Protein AF-A0A1E8YF00-F1 (afdb_monomer_lite)

Structure (mmCIF, N/CA/C/O backbone):
data_AF-A0A1E8YF00-F1
#
_entry.id   AF-A0A1E8YF00-F1
#
loop_
_atom_site.group_PDB
_atom_site.id
_atom_site.type_symbol
_atom_site.label_atom_id
_atom_site.label_alt_id
_atom_site.label_comp_id
_atom_site.label_asym_id
_atom_site.label_entity_id
_atom_site.label_seq_id
_atom_site.pdbx_PDB_ins_code
_atom_site.Cartn_x
_atom_site.Cartn_y
_atom_site.Cartn_z
_atom_site.occupancy
_atom_site.B_iso_or_equiv
_atom_site.auth_seq_id
_atom_site.auth_comp_id
_atom_site.auth_asym_id
_atom_site.auth_atom_id
_atom_site.pdbx_PDB_model_num
ATOM 1 N N . MET A 1 1 ? 12.830 0.545 -8.029 1.00 44.69 1 MET A N 1
ATOM 2 C CA . MET A 1 1 ? 12.982 1.852 -7.337 1.00 44.69 1 MET A CA 1
ATOM 3 C C . MET A 1 1 ? 11.887 2.852 -7.719 1.00 44.69 1 MET A C 1
ATOM 5 O O . MET A 1 1 ? 11.334 3.465 -6.820 1.00 44.69 1 MET A O 1
ATOM 9 N N . VAL A 1 2 ? 11.492 2.951 -9.000 1.00 51.62 2 VAL A N 1
ATOM 10 C CA . VAL A 1 2 ? 10.302 3.723 -9.440 1.00 51.62 2 VAL A CA 1
ATOM 11 C C . VAL A 1 2 ? 8.989 3.210 -8.798 1.00 51.62 2 VAL A C 1
ATOM 13 O O . VAL A 1 2 ? 8.046 3.972 -8.609 1.00 51.62 2 VAL A O 1
ATOM 16 N N . ASN A 1 3 ? 8.958 1.943 -8.366 1.00 54.22 3 ASN A N 1
ATOM 17 C CA . ASN A 1 3 ? 7.747 1.255 -7.913 1.00 54.22 3 ASN A CA 1
ATOM 18 C C . ASN A 1 3 ? 7.234 1.611 -6.498 1.00 54.22 3 ASN A C 1
ATOM 20 O O . ASN A 1 3 ? 6.063 1.405 -6.211 1.00 54.22 3 ASN A O 1
ATOM 24 N N . LEU A 1 4 ? 8.053 2.196 -5.613 1.00 60.25 4 LEU A N 1
ATOM 25 C CA . LEU A 1 4 ? 7.628 2.495 -4.230 1.00 60.25 4 LEU A CA 1
ATOM 26 C C . LEU A 1 4 ? 6.755 3.755 -4.139 1.00 60.25 4 LEU A C 1
ATOM 28 O O . LEU A 1 4 ? 5.729 3.752 -3.468 1.00 60.25 4 LEU A O 1
ATOM 32 N N . ILE A 1 5 ? 7.112 4.825 -4.855 1.00 66.19 5 ILE A N 1
ATOM 33 C CA . ILE A 1 5 ? 6.303 6.058 -4.886 1.00 66.19 5 ILE A CA 1
ATOM 34 C C . ILE A 1 5 ? 4.948 5.770 -5.548 1.00 66.19 5 ILE A C 1
ATOM 36 O O . ILE A 1 5 ? 3.903 6.201 -5.064 1.00 66.19 5 ILE A O 1
ATOM 40 N N . ILE A 1 6 ? 4.969 4.969 -6.616 1.00 68.31 6 ILE A N 1
ATOM 41 C CA . ILE A 1 6 ? 3.776 4.524 -7.335 1.00 68.31 6 ILE A CA 1
ATOM 42 C C . ILE A 1 6 ? 2.938 3.580 -6.462 1.00 68.31 6 ILE A C 1
ATOM 44 O O . ILE A 1 6 ? 1.733 3.775 -6.370 1.00 68.31 6 ILE A O 1
ATOM 48 N N . GLY A 1 7 ? 3.551 2.633 -5.746 1.00 68.56 7 GLY A N 1
ATOM 49 C CA . GLY A 1 7 ? 2.855 1.734 -4.820 1.00 68.56 7 GLY A CA 1
ATOM 50 C C . GLY A 1 7 ? 2.149 2.468 -3.675 1.00 68.56 7 GLY A C 1
ATOM 51 O O . GLY A 1 7 ? 1.018 2.127 -3.329 1.00 68.56 7 GLY A O 1
ATOM 52 N N . GLY A 1 8 ? 2.760 3.528 -3.135 1.00 71.88 8 GLY A N 1
ATOM 53 C CA . GLY A 1 8 ? 2.138 4.377 -2.114 1.00 71.88 8 GLY A CA 1
ATOM 54 C C . G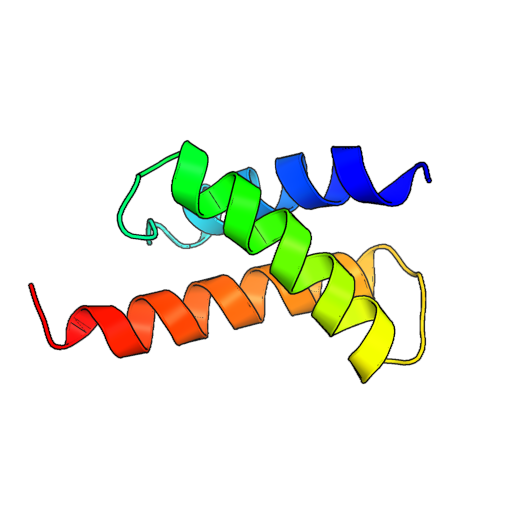LY A 1 8 ? 0.938 5.175 -2.639 1.00 71.88 8 GLY A C 1
ATOM 55 O O . GLY A 1 8 ? -0.115 5.195 -2.001 1.00 71.88 8 GLY A O 1
ATOM 56 N N . ILE A 1 9 ? 1.065 5.785 -3.824 1.00 78.75 9 ILE A N 1
ATOM 57 C CA . ILE A 1 9 ? -0.030 6.524 -4.477 1.00 78.75 9 ILE A CA 1
ATOM 58 C C . ILE A 1 9 ? -1.168 5.572 -4.864 1.00 78.75 9 ILE A C 1
ATOM 60 O O . ILE A 1 9 ? -2.331 5.885 -4.619 1.00 78.75 9 ILE A O 1
ATOM 64 N N . ILE A 1 10 ? -0.842 4.397 -5.412 1.00 77.19 10 ILE A N 1
ATOM 65 C CA . ILE A 1 10 ? -1.806 3.353 -5.770 1.00 77.19 10 ILE A CA 1
ATOM 66 C C . ILE A 1 10 ? -2.532 2.826 -4.537 1.00 77.19 10 ILE A C 1
ATOM 68 O O . ILE A 1 10 ? -3.741 2.655 -4.601 1.00 77.19 10 ILE A O 1
ATOM 72 N N . GLY A 1 11 ? -1.847 2.586 -3.416 1.00 73.75 11 G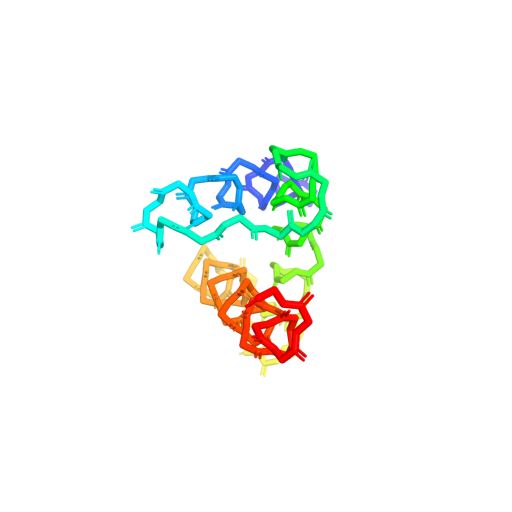LY A N 1
ATOM 73 C CA . GLY A 1 11 ? -2.505 2.131 -2.188 1.00 73.75 11 GLY A CA 1
ATOM 74 C C . GLY A 1 11 ? -3.467 3.150 -1.607 1.00 73.75 11 GLY A C 1
ATOM 75 O O . GLY A 1 11 ? -4.573 2.800 -1.199 1.00 73.75 11 GLY A O 1
ATOM 76 N N . TRP A 1 12 ? -3.082 4.427 -1.628 1.00 79.94 12 TRP A N 1
ATOM 77 C CA . TRP A 1 12 ? -3.990 5.503 -1.253 1.00 79.94 12 TRP A CA 1
ATOM 78 C C . TRP A 1 12 ? -5.211 5.573 -2.183 1.00 79.94 12 TRP A C 1
ATOM 80 O O . TRP A 1 12 ? -6.342 5.587 -1.698 1.00 79.94 12 TRP A O 1
ATOM 90 N N . LEU A 1 13 ? -4.995 5.533 -3.504 1.00 77.12 13 LEU A N 1
ATOM 91 C CA . LEU A 1 13 ? -6.065 5.491 -4.507 1.00 77.12 13 LEU A CA 1
ATOM 92 C C . LEU A 1 13 ? -6.954 4.257 -4.353 1.00 77.12 13 LEU A C 1
ATOM 94 O O . LEU A 1 13 ? -8.165 4.370 -4.475 1.00 77.12 13 LEU A O 1
ATOM 98 N N . ALA A 1 14 ? -6.383 3.093 -4.060 1.00 70.88 14 ALA A N 1
ATOM 99 C CA . ALA A 1 14 ? -7.120 1.856 -3.866 1.00 70.88 14 ALA A CA 1
ATOM 100 C C . ALA A 1 14 ? -8.025 1.944 -2.634 1.00 70.88 14 ALA A C 1
ATOM 102 O O . ALA A 1 14 ? -9.190 1.577 -2.732 1.00 70.88 14 ALA A O 1
ATOM 103 N N . GLY A 1 15 ? -7.550 2.496 -1.513 1.00 71.19 15 GLY A N 1
ATOM 104 C CA . GLY A 1 15 ? -8.396 2.731 -0.338 1.00 71.19 15 GLY A CA 1
ATOM 105 C C . GLY A 1 15 ? -9.548 3.700 -0.626 1.00 71.19 15 GLY A C 1
ATOM 106 O O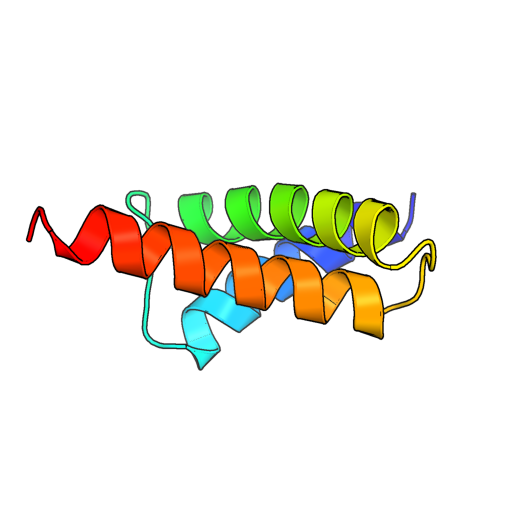 . GLY A 1 15 ? -10.690 3.437 -0.247 1.00 71.19 15 GLY A O 1
ATOM 107 N N . LEU A 1 16 ? -9.268 4.756 -1.400 1.00 74.69 16 LEU A N 1
ATOM 108 C CA . LEU A 1 16 ? -10.257 5.754 -1.813 1.00 74.69 16 LEU A CA 1
ATOM 109 C C . LEU A 1 16 ? -11.284 5.188 -2.816 1.00 74.69 16 LEU A C 1
ATOM 111 O O . LEU A 1 16 ? -12.472 5.474 -2.701 1.00 74.69 16 LEU A O 1
ATOM 115 N N . LEU A 1 17 ? -10.855 4.332 -3.750 1.00 72.44 17 LEU A N 1
ATOM 116 C CA . LEU A 1 17 ? -11.717 3.611 -4.699 1.00 72.44 17 LEU A CA 1
ATOM 117 C C . LEU A 1 17 ? -12.559 2.521 -4.021 1.00 72.44 17 LEU A C 1
ATOM 119 O O . LEU A 1 17 ? -13.702 2.295 -4.409 1.00 72.44 17 LEU A O 1
ATOM 123 N N . LEU A 1 18 ? -12.005 1.837 -3.017 1.00 69.44 18 LEU A N 1
ATOM 124 C CA . LEU A 1 18 ? -12.685 0.775 -2.270 1.00 69.44 18 LEU A CA 1
ATOM 125 C C . LEU A 1 18 ? -13.642 1.322 -1.199 1.00 69.44 18 LEU A C 1
ATOM 127 O O . LEU A 1 18 ? -14.381 0.536 -0.603 1.00 69.44 18 LEU A O 1
ATOM 131 N N . GLY A 1 19 ? -13.615 2.634 -0.920 1.00 67.06 19 GLY A N 1
ATOM 132 C CA . GLY A 1 19 ? -14.393 3.261 0.156 1.00 67.06 19 GLY A CA 1
ATOM 133 C C . GLY A 1 19 ? -14.120 2.640 1.532 1.00 67.06 19 GLY A C 1
ATOM 134 O O . GLY A 1 19 ? -14.980 2.665 2.412 1.00 67.06 19 GLY A O 1
ATOM 135 N N . LYS A 1 20 ? -12.955 2.003 1.693 1.00 66.88 20 LYS A N 1
ATOM 136 C CA . LYS A 1 20 ? -12.572 1.198 2.854 1.00 66.88 20 LYS A CA 1
ATOM 137 C C . LYS A 1 20 ? -11.162 1.586 3.259 1.00 66.88 20 LYS A C 1
ATOM 139 O O . LYS A 1 20 ? -10.188 1.121 2.674 1.00 66.88 20 LYS A O 1
ATOM 144 N N . ASP A 1 21 ? -11.086 2.395 4.305 1.00 68.25 21 ASP A N 1
ATOM 145 C CA . ASP A 1 21 ? -9.822 2.804 4.898 1.00 68.25 21 ASP A CA 1
ATOM 146 C C . ASP A 1 21 ? -9.334 1.784 5.928 1.00 68.25 21 ASP A C 1
ATOM 148 O O . ASP A 1 21 ? -10.106 1.145 6.653 1.00 68.25 21 ASP A O 1
ATOM 152 N N . ILE A 1 22 ? -8.019 1.629 5.990 1.00 68.81 22 ILE A N 1
ATOM 153 C CA . ILE A 1 22 ? -7.330 0.883 7.044 1.00 68.81 22 ILE A CA 1
ATOM 154 C C . ILE A 1 22 ? -7.253 1.765 8.305 1.00 68.81 22 ILE A C 1
ATOM 156 O O . ILE A 1 22 ? -7.162 2.990 8.184 1.00 68.81 22 ILE A O 1
ATOM 160 N N . PRO A 1 23 ? -7.287 1.196 9.531 1.00 66.50 23 PRO A N 1
ATOM 161 C CA . PRO A 1 23 ? -7.065 1.957 10.764 1.00 66.50 23 PRO A CA 1
ATOM 162 C C . PRO A 1 23 ? -5.778 2.791 10.655 1.00 66.50 23 PRO A C 1
ATOM 164 O O . PRO A 1 23 ? -4.693 2.247 10.469 1.00 66.50 23 PRO A O 1
ATOM 167 N N . GLY A 1 24 ? -5.920 4.118 10.718 1.00 69.94 24 GLY A N 1
ATOM 168 C CA . GLY A 1 24 ? -4.863 5.077 10.357 1.00 69.94 24 GLY A CA 1
ATOM 169 C C . GLY A 1 24 ? -5.179 5.947 9.130 1.00 69.94 24 GLY A C 1
ATOM 170 O O . GLY A 1 24 ? -4.366 6.798 8.767 1.00 69.94 24 GLY A O 1
ATOM 171 N N . GLY A 1 25 ? -6.345 5.765 8.498 1.00 78.44 25 GLY A N 1
ATOM 172 C CA . GLY A 1 25 ? -6.844 6.615 7.414 1.00 78.44 25 GLY A CA 1
ATOM 173 C C . GLY A 1 25 ? -5.906 6.631 6.206 1.00 78.44 25 GLY A C 1
ATOM 174 O O . GLY A 1 25 ? -5.388 5.596 5.788 1.00 78.44 25 GLY A O 1
ATOM 175 N N . VAL A 1 26 ? -5.629 7.826 5.678 1.00 78.44 26 VAL A N 1
ATOM 176 C CA . VAL A 1 26 ? -4.740 8.037 4.519 1.00 78.44 26 VAL A CA 1
ATOM 177 C C . VAL A 1 26 ? -3.355 7.410 4.723 1.00 78.44 26 VAL A C 1
ATOM 179 O O . VAL A 1 26 ? -2.831 6.781 3.807 1.00 78.44 26 VAL A O 1
ATOM 182 N N . ILE A 1 27 ? -2.778 7.524 5.924 1.00 77.94 27 ILE A N 1
ATOM 183 C CA . ILE A 1 27 ? -1.443 6.982 6.229 1.00 77.94 27 ILE A CA 1
ATOM 184 C C . ILE A 1 27 ? -1.473 5.448 6.224 1.00 77.94 27 ILE A C 1
ATOM 186 O O . ILE A 1 27 ? -0.577 4.816 5.664 1.00 77.94 27 ILE A O 1
ATOM 190 N N . GLY A 1 28 ? -2.528 4.849 6.785 1.00 78.62 28 GLY A N 1
ATOM 191 C CA . GLY A 1 28 ? -2.737 3.400 6.755 1.00 78.62 28 GLY A CA 1
ATOM 192 C C . GLY A 1 28 ? -2.846 2.860 5.328 1.00 78.62 28 GLY A C 1
ATOM 193 O O . GLY A 1 28 ? -2.214 1.856 5.003 1.00 78.62 28 GLY A O 1
ATOM 194 N N . ASN A 1 29 ? -3.564 3.568 4.451 1.00 81.12 29 ASN A N 1
ATOM 195 C CA . ASN A 1 29 ? -3.703 3.179 3.045 1.00 81.12 29 ASN A CA 1
ATOM 196 C C . ASN A 1 29 ? -2.383 3.289 2.266 1.00 81.12 29 ASN A C 1
ATOM 198 O O . ASN A 1 29 ? -2.089 2.422 1.446 1.00 81.12 29 ASN A O 1
ATOM 202 N N . ILE A 1 30 ? -1.559 4.309 2.534 1.00 81.31 30 ILE A N 1
ATOM 203 C CA . ILE A 1 30 ? -0.231 4.443 1.908 1.00 81.31 30 ILE A CA 1
ATOM 204 C C . ILE A 1 30 ? 0.677 3.280 2.333 1.00 81.31 30 ILE A C 1
ATOM 206 O O . ILE A 1 30 ? 1.293 2.641 1.482 1.00 81.31 30 ILE A O 1
ATOM 210 N N . ILE A 1 31 ? 0.732 2.964 3.632 1.00 82.31 31 ILE A N 1
ATOM 211 C CA . ILE A 1 31 ? 1.560 1.864 4.155 1.00 82.31 31 ILE A CA 1
ATOM 212 C C . ILE A 1 31 ? 1.089 0.519 3.595 1.00 82.31 31 ILE A C 1
ATOM 214 O O . ILE A 1 31 ? 1.905 -0.287 3.149 1.00 82.31 31 ILE A O 1
ATOM 218 N N . ALA A 1 32 ? -0.220 0.284 3.552 1.00 82.31 32 ALA A N 1
ATOM 219 C CA . ALA A 1 32 ? -0.771 -0.925 2.958 1.00 82.31 32 ALA A CA 1
ATOM 220 C C . ALA A 1 32 ? -0.561 -1.000 1.443 1.00 82.31 32 ALA A C 1
ATOM 222 O O . ALA A 1 32 ? -0.375 -2.092 0.920 1.00 82.31 32 ALA A O 1
ATOM 223 N N . GLY A 1 33 ? -0.521 0.137 0.745 1.00 82.06 33 GLY A N 1
ATOM 224 C CA . GLY A 1 33 ? -0.108 0.228 -0.654 1.00 82.06 33 GLY A CA 1
ATOM 225 C C . GLY A 1 33 ? 1.316 -0.229 -0.892 1.00 82.06 33 GLY A C 1
ATOM 226 O O . GLY A 1 33 ? 1.579 -1.027 -1.788 1.00 82.06 33 GLY A O 1
ATOM 227 N N . LEU A 1 34 ? 2.238 0.251 -0.061 1.00 84.12 34 LEU A N 1
ATOM 228 C CA . LEU A 1 34 ? 3.650 -0.118 -0.126 1.00 84.12 34 LEU A CA 1
ATOM 229 C C . LEU A 1 34 ? 3.857 -1.606 0.179 1.00 84.12 34 LEU A C 1
ATOM 231 O O . LEU A 1 34 ? 4.566 -2.291 -0.552 1.00 84.12 34 LEU A O 1
ATOM 235 N N . LEU A 1 35 ? 3.201 -2.125 1.219 1.00 84.38 35 LEU A N 1
ATOM 236 C CA . LEU A 1 35 ? 3.275 -3.546 1.566 1.00 84.38 35 LEU A CA 1
ATOM 237 C C . LEU A 1 35 ? 2.566 -4.425 0.530 1.00 84.38 35 LEU A C 1
ATOM 239 O O . LEU A 1 35 ? 3.070 -5.482 0.166 1.00 84.38 35 LEU A O 1
ATOM 243 N N . GLY A 1 36 ? 1.415 -3.983 0.028 1.00 83.31 36 GLY A N 1
ATOM 244 C CA . GLY A 1 36 ? 0.607 -4.727 -0.928 1.00 83.31 36 GLY A CA 1
ATOM 245 C C . GLY A 1 36 ? 1.228 -4.778 -2.307 1.00 83.31 36 GLY A C 1
ATOM 246 O O . GLY A 1 36 ? 1.230 -5.842 -2.910 1.00 83.31 36 GLY A O 1
ATOM 247 N N . SER A 1 37 ? 1.835 -3.689 -2.775 1.00 81.81 37 SER A N 1
ATOM 248 C CA . SER A 1 37 ? 2.614 -3.714 -4.016 1.00 81.81 37 SER A CA 1
ATOM 249 C C . SER A 1 37 ? 3.817 -4.651 -3.904 1.00 81.81 37 SER A C 1
ATOM 251 O O . SER A 1 37 ? 3.979 -5.506 -4.767 1.00 81.81 37 SER A O 1
ATOM 253 N N . ALA A 1 38 ? 4.575 -4.596 -2.803 1.00 82.19 38 ALA A N 1
ATOM 254 C CA . ALA A 1 38 ? 5.699 -5.506 -2.572 1.00 82.19 38 ALA A CA 1
ATOM 255 C C . ALA A 1 38 ? 5.270 -6.986 -2.512 1.00 82.19 38 ALA A C 1
ATOM 257 O O . ALA A 1 38 ? 5.927 -7.852 -3.091 1.00 82.19 38 ALA A O 1
ATOM 258 N N . ILE A 1 39 ? 4.151 -7.288 -1.842 1.00 82.19 39 ILE A N 1
ATOM 259 C CA . ILE A 1 39 ? 3.594 -8.647 -1.785 1.00 82.19 39 ILE A CA 1
ATOM 260 C C . ILE A 1 39 ? 3.063 -9.079 -3.154 1.00 82.19 39 ILE A C 1
ATOM 262 O O . ILE A 1 39 ? 3.267 -10.223 -3.544 1.00 82.19 39 ILE A O 1
ATOM 266 N N . GLY A 1 40 ? 2.412 -8.182 -3.896 1.00 80.56 40 GLY A N 1
ATOM 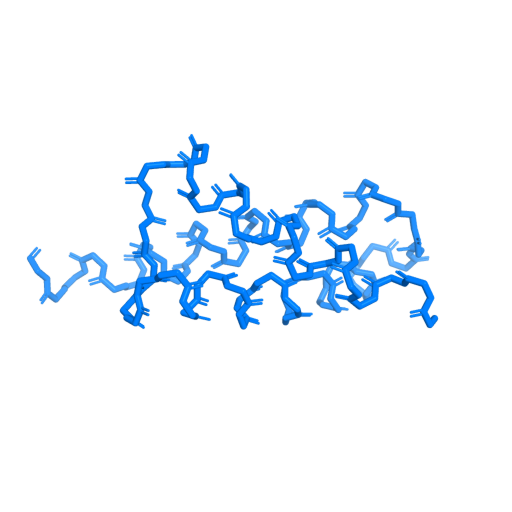267 C CA . GLY A 1 40 ? 1.926 -8.442 -5.248 1.00 80.56 40 GLY A CA 1
ATOM 268 C C . GLY A 1 40 ? 3.060 -8.803 -6.201 1.00 80.56 40 GLY A C 1
ATOM 269 O O . GLY A 1 40 ? 3.007 -9.850 -6.837 1.00 80.56 40 GLY A O 1
ATOM 270 N N . GLU A 1 41 ? 4.124 -8.003 -6.244 1.00 80.44 41 GLU A N 1
ATOM 271 C CA . GLU A 1 41 ? 5.293 -8.299 -7.081 1.00 80.44 41 GLU A CA 1
ATOM 272 C C . GLU A 1 41 ? 5.929 -9.650 -6.735 1.00 80.44 41 GLU A C 1
ATOM 274 O O . GLU A 1 41 ? 6.276 -10.426 -7.627 1.00 80.44 41 GLU A O 1
ATOM 279 N N . TYR A 1 42 ? 6.039 -9.960 -5.440 1.00 81.62 42 TYR A N 1
ATOM 280 C CA . TYR A 1 42 ? 6.584 -11.236 -4.980 1.00 81.62 42 TYR A CA 1
ATOM 281 C C . TYR A 1 42 ? 5.678 -12.426 -5.333 1.00 81.62 42 TYR A C 1
ATOM 283 O O . TYR A 1 42 ? 6.164 -13.476 -5.747 1.00 81.62 42 TYR A O 1
ATOM 291 N N . LEU A 1 43 ? 4.359 -12.275 -5.195 1.00 80.19 43 LEU A N 1
ATOM 292 C CA . LEU A 1 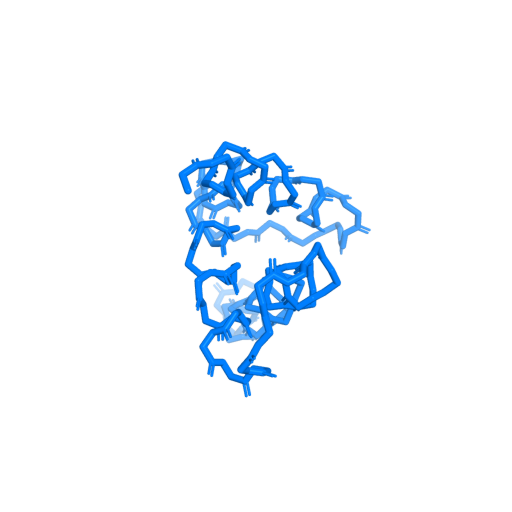43 ? 3.395 -13.354 -5.413 1.00 80.19 43 LEU A CA 1
ATOM 293 C C . LEU A 1 43 ? 3.189 -13.658 -6.901 1.00 80.19 43 LEU A C 1
ATOM 295 O O . LEU A 1 43 ? 3.081 -14.820 -7.289 1.00 80.19 43 LEU A O 1
ATOM 299 N N . PHE A 1 44 ? 3.149 -12.617 -7.733 1.00 79.19 44 PHE A N 1
ATOM 300 C CA . PHE A 1 44 ? 2.951 -12.748 -9.175 1.00 79.19 44 PHE A CA 1
ATOM 301 C C . PHE A 1 44 ? 4.261 -12.999 -9.940 1.00 79.19 44 PHE A C 1
ATOM 303 O O . PHE A 1 44 ? 4.198 -13.236 -11.143 1.00 79.19 44 PHE A O 1
ATOM 310 N N . HIS A 1 45 ? 5.426 -12.985 -9.265 1.00 77.81 45 HIS A N 1
ATOM 311 C CA . HIS A 1 45 ? 6.762 -13.049 -9.887 1.00 77.81 45 HIS A CA 1
ATOM 312 C C . HIS A 1 45 ? 6.911 -12.078 -11.075 1.00 77.81 45 HIS A C 1
ATOM 314 O O . HIS A 1 45 ? 7.644 -12.338 -12.029 1.00 77.81 45 HIS A O 1
ATOM 320 N N . ASP A 1 46 ? 6.199 -10.954 -11.012 1.00 76.31 46 ASP A N 1
ATOM 321 C CA . ASP A 1 46 ? 6.110 -9.948 -12.059 1.00 76.31 46 ASP A CA 1
ATOM 322 C C . ASP A 1 46 ? 6.175 -8.568 -11.405 1.00 76.31 46 ASP A C 1
ATOM 324 O O . ASP A 1 46 ? 5.437 -8.273 -10.466 1.00 76.31 46 ASP A O 1
ATOM 328 N N . THR A 1 47 ? 7.071 -7.714 -11.894 1.00 70.06 47 THR A N 1
ATOM 329 C CA . THR A 1 47 ? 7.284 -6.345 -11.389 1.00 70.06 47 THR A CA 1
ATOM 330 C C . THR A 1 47 ? 6.447 -5.318 -12.153 1.00 70.06 47 THR A C 1
ATOM 332 O O . THR A 1 47 ? 6.748 -4.124 -12.204 1.00 70.06 47 THR A O 1
ATOM 335 N N . GLY A 1 48 ? 5.370 -5.791 -12.781 1.00 72.81 48 GLY A N 1
ATOM 336 C CA . GLY A 1 48 ? 4.430 -4.977 -13.523 1.00 72.81 48 GLY A CA 1
ATOM 337 C C . GLY A 1 48 ? 3.532 -4.118 -12.630 1.00 72.81 48 GLY A C 1
ATOM 338 O O . GLY A 1 48 ? 3.183 -4.458 -11.495 1.00 72.81 48 GLY A O 1
ATOM 339 N N . PHE A 1 49 ? 3.058 -3.017 -13.215 1.00 71.81 49 PHE A N 1
ATOM 340 C CA . PHE A 1 49 ? 2.035 -2.145 -12.628 1.00 71.81 49 PHE A CA 1
ATOM 341 C C . PHE A 1 49 ? 0.794 -2.933 -12.176 1.00 71.81 49 PHE A C 1
ATOM 343 O O . PHE A 1 49 ? 0.205 -2.639 -11.140 1.00 71.81 49 PHE A O 1
ATOM 350 N N . ILE A 1 50 ? 0.430 -3.973 -12.932 1.00 77.94 50 ILE A N 1
ATOM 351 C CA . ILE A 1 50 ? -0.734 -4.827 -12.679 1.00 77.94 50 ILE A CA 1
ATOM 352 C C . ILE A 1 50 ? -0.551 -5.658 -11.404 1.00 77.94 50 ILE A C 1
ATOM 354 O O . ILE A 1 50 ? -1.437 -5.639 -10.552 1.00 77.94 50 ILE A O 1
ATOM 358 N N . ALA A 1 51 ? 0.595 -6.326 -11.235 1.00 78.50 51 ALA A N 1
ATOM 359 C CA . ALA A 1 51 ? 0.909 -7.108 -10.037 1.00 78.50 51 ALA A CA 1
ATOM 360 C C . ALA A 1 51 ? 0.947 -6.227 -8.778 1.00 78.50 51 ALA A C 1
ATOM 362 O O . ALA A 1 51 ? 0.353 -6.571 -7.754 1.00 78.50 51 ALA A O 1
ATOM 363 N N . SER A 1 52 ? 1.564 -5.046 -8.885 1.00 76.38 52 SER A N 1
ATOM 364 C CA . SER A 1 52 ? 1.625 -4.061 -7.798 1.00 76.38 52 SER A CA 1
ATOM 365 C C . SER A 1 52 ? 0.243 -3.514 -7.415 1.00 76.38 52 SER A C 1
ATOM 367 O O . SER A 1 52 ? -0.070 -3.387 -6.230 1.00 76.38 52 SER A O 1
ATOM 369 N N . PHE A 1 53 ? -0.606 -3.219 -8.406 1.00 77.44 53 PHE A N 1
ATOM 370 C CA . PHE A 1 53 ? -1.973 -2.736 -8.193 1.00 77.44 53 PHE A CA 1
ATOM 371 C C . PHE A 1 53 ? -2.863 -3.808 -7.555 1.00 77.44 53 PHE A C 1
ATOM 373 O O . PHE A 1 53 ? -3.539 -3.541 -6.561 1.00 77.44 53 PHE A O 1
ATOM 380 N N . LEU A 1 54 ? -2.818 -5.037 -8.077 1.00 82.69 54 LEU A N 1
ATOM 381 C CA . LEU A 1 54 ? -3.549 -6.179 -7.527 1.00 82.69 54 LEU A CA 1
ATOM 382 C C . LEU A 1 54 ? -3.136 -6.470 -6.088 1.00 82.69 54 LEU A C 1
ATOM 384 O O . LEU A 1 54 ? -4.001 -6.619 -5.228 1.00 82.69 54 LEU A O 1
ATOM 388 N N . GLY A 1 55 ? -1.834 -6.504 -5.808 1.00 83.00 55 GLY A N 1
ATOM 389 C CA . GLY A 1 55 ? -1.329 -6.746 -4.462 1.00 83.00 55 GLY A CA 1
ATOM 390 C C . GLY A 1 55 ? -1.794 -5.689 -3.455 1.00 83.00 55 GLY A C 1
ATOM 391 O O . GLY A 1 55 ? -2.261 -6.042 -2.372 1.00 83.00 55 GLY A O 1
ATOM 392 N N . ALA A 1 56 ? -1.756 -4.402 -3.822 1.00 79.31 56 ALA A N 1
ATOM 393 C CA . ALA A 1 56 ? -2.265 -3.309 -2.988 1.00 79.31 56 ALA A CA 1
ATOM 394 C C . ALA A 1 56 ? -3.773 -3.432 -2.710 1.00 79.31 56 ALA A C 1
ATOM 396 O O . ALA A 1 56 ? -4.198 -3.362 -1.555 1.00 79.31 56 ALA A O 1
ATOM 397 N N . VAL A 1 57 ? -4.579 -3.676 -3.747 1.00 81.50 57 VAL A N 1
ATOM 398 C CA . VAL A 1 57 ? -6.036 -3.846 -3.627 1.00 81.50 57 VAL A CA 1
ATOM 399 C C . VAL A 1 57 ? -6.384 -5.042 -2.741 1.00 81.50 57 VAL A C 1
ATOM 401 O O . VAL A 1 57 ? -7.207 -4.918 -1.833 1.00 81.50 57 VAL A O 1
ATOM 404 N N . ILE A 1 58 ? -5.735 -6.189 -2.960 1.00 83.25 58 ILE A N 1
ATOM 405 C CA . ILE A 1 58 ? -5.968 -7.410 -2.181 1.00 83.25 58 ILE A CA 1
ATOM 406 C C . ILE A 1 58 ? -5.643 -7.169 -0.708 1.00 83.25 58 ILE A C 1
ATOM 408 O O . ILE A 1 58 ? -6.450 -7.517 0.153 1.00 83.25 58 ILE A O 1
ATOM 412 N N . LEU A 1 59 ? -4.504 -6.543 -0.400 1.00 82.19 59 LEU A N 1
ATOM 413 C CA . LEU A 1 59 ? -4.098 -6.309 0.985 1.00 82.19 59 LEU A CA 1
ATOM 414 C C . LEU A 1 59 ? -5.073 -5.365 1.701 1.00 82.19 59 LEU A C 1
ATOM 416 O O . LEU A 1 59 ? -5.484 -5.655 2.823 1.00 82.19 59 LEU A O 1
ATOM 420 N N . ILE A 1 60 ? -5.524 -4.294 1.039 1.00 77.88 60 ILE A N 1
ATOM 421 C CA . ILE A 1 60 ? -6.532 -3.383 1.601 1.00 77.88 60 ILE A CA 1
ATOM 422 C C . ILE A 1 60 ? -7.845 -4.120 1.861 1.00 77.88 60 ILE A C 1
ATOM 424 O O . ILE A 1 60 ? -8.404 -4.001 2.950 1.00 77.88 60 ILE A O 1
ATOM 428 N N . ILE A 1 61 ? -8.316 -4.939 0.918 1.00 78.81 61 ILE A N 1
ATOM 429 C CA . ILE A 1 61 ? -9.541 -5.730 1.093 1.00 78.81 61 ILE A CA 1
ATOM 430 C C . ILE A 1 61 ? -9.400 -6.699 2.269 1.00 78.81 61 ILE A C 1
ATOM 432 O O . ILE A 1 61 ? -10.274 -6.728 3.135 1.00 78.81 61 ILE A O 1
ATOM 436 N N . VAL A 1 62 ? -8.305 -7.461 2.331 1.00 81.94 62 VAL A N 1
ATOM 437 C CA . VAL A 1 62 ? -8.054 -8.456 3.382 1.00 81.94 62 VAL A CA 1
ATOM 438 C C . VAL A 1 62 ? -7.964 -7.785 4.747 1.00 81.94 62 VAL A C 1
ATOM 440 O O . VAL A 1 62 ? -8.681 -8.165 5.671 1.00 81.94 62 VAL A O 1
ATOM 443 N N . PHE A 1 63 ? -7.143 -6.745 4.876 1.00 76.75 63 PHE A N 1
ATOM 444 C CA . PHE A 1 63 ? -6.964 -6.034 6.137 1.00 76.75 63 PHE A CA 1
ATOM 445 C C . PHE A 1 63 ? -8.270 -5.390 6.602 1.00 76.75 63 PHE A C 1
ATOM 447 O O . PHE A 1 63 ? -8.654 -5.476 7.766 1.00 76.75 63 PHE A O 1
ATOM 454 N N . SER A 1 64 ? -9.005 -4.794 5.669 1.00 70.81 64 SER A N 1
ATOM 455 C CA . SER A 1 64 ? -10.272 -4.139 5.948 1.00 70.81 64 SER A CA 1
ATOM 456 C C . SER A 1 64 ? -11.413 -5.148 6.181 1.00 70.81 64 SER A C 1
ATOM 458 O O . SER A 1 64 ? -12.440 -4.786 6.750 1.00 70.81 64 SER A O 1
ATOM 460 N N . PHE A 1 65 ? -11.271 -6.414 5.781 1.00 71.25 65 PHE A N 1
ATOM 461 C CA . PHE A 1 65 ? -12.177 -7.509 6.151 1.00 71.25 65 PHE A CA 1
ATOM 462 C C . PHE A 1 65 ? -11.855 -8.061 7.546 1.00 71.25 65 PHE A C 1
ATOM 464 O O . PHE A 1 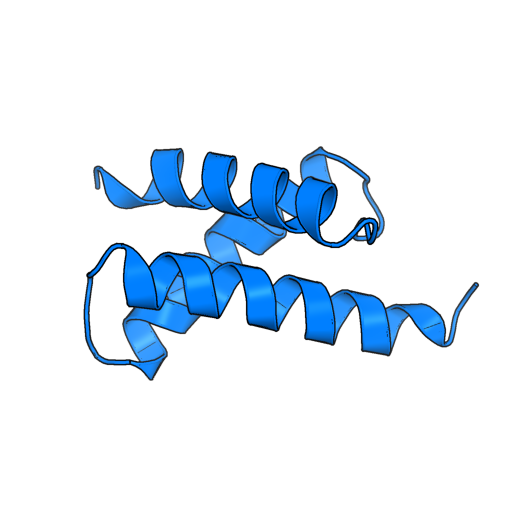65 ? -12.761 -8.239 8.356 1.00 71.25 65 PHE A O 1
ATOM 471 N N . ILE A 1 66 ? -10.570 -8.240 7.869 1.00 74.94 66 ILE A N 1
ATOM 472 C CA . ILE A 1 66 ? -10.104 -8.647 9.205 1.00 74.94 66 ILE A CA 1
ATOM 473 C C . ILE A 1 66 ? -10.525 -7.612 10.253 1.00 74.94 66 ILE A C 1
ATOM 475 O O . ILE A 1 66 ? -11.080 -7.963 11.295 1.00 74.94 66 ILE A O 1
ATOM 479 N N . ASN A 1 67 ? -10.319 -6.327 9.958 1.00 65.31 67 ASN A N 1
ATOM 480 C CA . ASN A 1 67 ? -10.606 -5.248 10.896 1.00 65.31 67 ASN A CA 1
ATOM 481 C C . ASN A 1 67 ? -12.101 -4.886 10.977 1.00 65.31 67 ASN A C 1
ATOM 483 O O . ASN A 1 67 ? -12.524 -4.254 11.941 1.00 65.31 67 ASN A O 1
ATOM 487 N N . LYS A 1 68 ? -12.927 -5.341 10.020 1.00 55.34 68 LYS A N 1
ATOM 488 C CA . LYS A 1 68 ? -14.395 -5.207 10.074 1.00 55.34 68 LYS A CA 1
ATOM 489 C C . LYS A 1 68 ? -15.022 -5.998 11.232 1.00 55.34 68 LYS A C 1
ATOM 491 O O . LYS A 1 68 ? -16.144 -5.711 11.613 1.00 55.34 68 LYS A O 1
ATOM 496 N N . ASN A 1 69 ? -14.295 -6.926 11.858 1.00 45.53 69 ASN A N 1
ATOM 497 C CA . ASN A 1 69 ? -14.749 -7.595 13.083 1.00 45.53 69 ASN A CA 1
ATOM 498 C C . ASN A 1 69 ? -14.557 -6.754 14.368 1.00 45.53 69 ASN A C 1
ATOM 500 O O . ASN A 1 69 ? -14.751 -7.273 15.466 1.00 45.53 69 ASN A O 1
ATOM 504 N N . ARG A 1 70 ? -14.138 -5.482 14.265 1.00 47.41 70 ARG A N 1
ATOM 505 C CA . ARG A 1 70 ? -13.826 -4.599 15.410 1.00 47.41 70 ARG A CA 1
ATOM 506 C C . ARG A 1 70 ? -14.468 -3.198 15.338 1.00 47.41 70 ARG A C 1
ATOM 508 O O . ARG A 1 70 ? -14.102 -2.355 16.157 1.00 47.41 70 ARG A O 1
ATOM 515 N N . GLN A 1 71 ? -15.388 -2.938 14.405 1.00 40.31 71 GLN A N 1
ATOM 516 C CA . GLN A 1 71 ? -16.191 -1.704 14.348 1.00 40.31 71 GLN A CA 1
ATOM 517 C C . GLN A 1 71 ? -17.652 -2.051 14.080 1.00 40.31 71 GLN A C 1
ATOM 519 O O . GLN A 1 71 ? -17.904 -2.687 13.032 1.00 40.31 71 GLN A O 1
#

Secondary structure (DSSP, 8-state):
-THHHHHHHHHHHHHHHHT-PPTTHHHHHHHHHHHHHHHHHHHHT--SHHHHHHHHHHHHHHHHHHGGGG-

Foldseek 3Di:
DVLLVVLLVLQLVLCVVVVFAAVVGSVRSSVLSNVQLVVQCVVVVHNDPVSSNRSSNVSRVVRSVVCVVPD

Sequence (71 aa):
MVNLIIGGIIGWLAGLLLGKDIPGGVIGNIIAGLLGSAIGEYLFHDTGFIASFLGAVILIIVFSFINKNRQ

pLDDT: mean 73.5, std 10.05, range [40.31, 84.38]

Radius of gyration: 11.18 Å; chains: 1; bounding box: 29×21×29 Å